Protein AF-T0I713-F1 (afdb_monomer_lite)

Structure (mmCIF, N/CA/C/O backbone):
data_AF-T0I713-F1
#
_entry.id   AF-T0I713-F1
#
loop_
_atom_site.group_PDB
_atom_site.id
_atom_site.type_symbol
_atom_site.label_atom_id
_atom_site.label_alt_id
_atom_site.label_comp_id
_atom_site.label_asym_id
_atom_site.label_entity_id
_atom_site.label_seq_id
_atom_site.pdbx_PDB_ins_code
_atom_site.Cartn_x
_atom_site.Cartn_y
_atom_site.Cartn_z
_atom_site.occupancy
_atom_site.B_iso_or_equiv
_atom_site.auth_seq_id
_atom_site.auth_comp_id
_atom_site.auth_asym_id
_atom_site.auth_atom_id
_atom_site.pdbx_PDB_model_num
ATOM 1 N N . MET A 1 1 ? -22.234 25.436 -1.506 1.00 47.62 1 MET A N 1
ATOM 2 C CA . MET A 1 1 ? -22.190 24.327 -0.526 1.00 47.62 1 MET A CA 1
ATOM 3 C C . MET A 1 1 ? -20.823 23.657 -0.621 1.00 47.62 1 MET A C 1
ATOM 5 O O . MET A 1 1 ? -20.662 22.657 -1.315 1.00 47.62 1 MET A O 1
ATOM 9 N N . GLU A 1 2 ? -19.813 24.271 -0.002 1.00 47.50 2 GLU A N 1
ATOM 10 C CA . GLU A 1 2 ? -18.468 23.698 0.074 1.00 47.50 2 GLU A CA 1
ATOM 11 C C . GLU A 1 2 ? -18.486 22.501 1.020 1.00 47.50 2 GLU A C 1
ATOM 13 O O . GLU A 1 2 ? -18.830 22.595 2.196 1.00 47.50 2 GLU A O 1
ATOM 18 N N . ARG A 1 3 ? -18.192 21.336 0.446 1.00 55.47 3 ARG A N 1
ATOM 19 C CA . ARG A 1 3 ? -18.217 20.041 1.113 1.00 55.47 3 ARG A CA 1
ATOM 20 C C . ARG A 1 3 ? -17.186 20.020 2.238 1.00 55.47 3 ARG A C 1
ATOM 22 O O . ARG A 1 3 ? -16.004 20.227 1.987 1.00 55.47 3 ARG A O 1
ATOM 29 N N . THR A 1 4 ? -17.660 19.687 3.433 1.00 52.69 4 THR A N 1
ATOM 30 C CA . THR A 1 4 ? -16.953 19.200 4.628 1.00 52.69 4 THR A CA 1
ATOM 31 C C . THR A 1 4 ? -15.741 18.319 4.307 1.00 52.69 4 THR A C 1
ATOM 33 O O . THR A 1 4 ? -15.793 17.091 4.377 1.00 52.69 4 THR A O 1
ATOM 36 N N . ARG A 1 5 ? -14.614 18.933 3.952 1.00 56.53 5 ARG A N 1
ATOM 37 C CA . ARG A 1 5 ? -13.354 18.231 3.727 1.00 56.53 5 ARG A CA 1
ATOM 38 C C . ARG A 1 5 ? -12.353 18.690 4.772 1.00 56.53 5 ARG A C 1
ATOM 40 O O . ARG A 1 5 ? -11.772 19.759 4.654 1.00 56.53 5 ARG A O 1
ATOM 47 N N . ASN A 1 6 ? -12.111 17.803 5.736 1.00 60.09 6 ASN A N 1
ATOM 48 C CA . ASN A 1 6 ? -10.974 17.832 6.652 1.00 60.09 6 ASN A CA 1
ATOM 49 C C . ASN A 1 6 ? -11.076 18.840 7.814 1.00 60.09 6 ASN A C 1
ATOM 51 O O . ASN A 1 6 ? -10.125 19.554 8.114 1.00 60.09 6 ASN A O 1
ATOM 55 N N . THR A 1 7 ? -12.215 18.876 8.513 1.00 74.31 7 THR A N 1
ATOM 56 C CA . THR A 1 7 ? -12.287 19.627 9.779 1.00 74.31 7 THR A CA 1
ATOM 57 C C . THR A 1 7 ? -11.342 19.013 10.820 1.00 74.31 7 THR A C 1
ATOM 59 O O . THR A 1 7 ? -11.074 17.808 10.799 1.00 74.31 7 THR A O 1
ATOM 62 N N . ALA A 1 8 ? -10.860 19.814 11.775 1.00 74.75 8 ALA A N 1
ATOM 63 C CA . ALA A 1 8 ? -9.992 19.329 12.856 1.00 74.75 8 ALA A CA 1
ATOM 64 C C . ALA A 1 8 ? -10.616 18.150 13.633 1.00 74.75 8 ALA A C 1
ATOM 66 O O . ALA A 1 8 ? -9.916 17.236 14.068 1.00 74.75 8 ALA A O 1
ATOM 67 N N . LEU A 1 9 ? -11.950 18.120 13.742 1.00 74.75 9 LEU A N 1
ATOM 68 C CA . LEU A 1 9 ? -12.695 17.003 14.321 1.00 74.75 9 LEU A CA 1
ATOM 69 C C . LEU A 1 9 ? -12.517 15.711 13.504 1.00 74.75 9 LEU A C 1
ATOM 71 O O . LEU A 1 9 ? -12.242 14.660 14.074 1.00 74.75 9 LEU A O 1
ATOM 75 N N . GLN A 1 10 ? -12.623 15.786 12.173 1.00 73.81 10 GLN A N 1
ATOM 76 C CA . GLN A 1 10 ? -12.413 14.635 11.288 1.00 73.81 10 GLN A CA 1
ATOM 77 C C . GLN A 1 10 ? -10.967 14.128 11.359 1.00 73.81 10 GLN A C 1
ATOM 79 O O . GLN A 1 10 ? -10.758 12.921 11.441 1.00 73.81 10 GLN A O 1
ATOM 84 N N . GLN A 1 11 ? -9.978 15.027 11.403 1.00 69.81 11 GLN A N 1
ATOM 85 C CA . GLN A 1 11 ? -8.566 14.662 11.581 1.00 69.81 11 GLN A CA 1
ATOM 86 C C . GLN A 1 11 ? -8.321 13.955 12.915 1.00 69.81 11 GLN A C 1
ATOM 88 O O . GLN A 1 11 ? -7.670 12.914 12.958 1.00 69.81 11 GLN A O 1
ATOM 93 N N . ARG A 1 12 ? -8.883 14.487 14.004 1.00 72.44 12 ARG A N 1
ATOM 94 C CA . ARG A 1 12 ? -8.760 13.909 15.345 1.00 72.44 12 ARG A CA 1
ATOM 95 C C . ARG A 1 12 ? -9.441 12.545 15.443 1.00 72.44 12 ARG A C 1
ATOM 97 O O . ARG A 1 12 ? -8.888 11.639 16.056 1.00 72.44 12 ARG A O 1
ATOM 104 N N . THR A 1 13 ? -10.601 12.370 14.815 1.00 71.25 13 THR A N 1
ATOM 105 C CA . THR A 1 13 ? -11.274 11.067 14.724 1.00 71.25 13 THR A CA 1
ATOM 106 C C . THR A 1 13 ? -10.455 10.078 13.901 1.00 71.25 13 THR A C 1
ATOM 108 O O . THR A 1 13 ? -10.255 8.949 14.336 1.00 71.25 13 THR A O 1
ATOM 111 N N . HIS A 1 14 ? -9.904 10.501 12.761 1.00 66.69 14 HIS A N 1
ATOM 112 C CA . HIS A 1 14 ? -9.029 9.663 11.936 1.00 66.69 14 HIS A CA 1
ATOM 113 C C . HIS A 1 14 ? -7.771 9.236 12.700 1.00 66.69 14 HIS A C 1
ATOM 115 O O . HIS A 1 14 ? -7.369 8.077 12.640 1.00 66.69 14 HIS A O 1
ATOM 121 N N . PHE A 1 15 ? -7.189 10.153 13.473 1.00 65.56 15 PHE A N 1
ATOM 122 C CA . PHE A 1 15 ? -6.048 9.880 14.340 1.00 65.56 15 PHE A CA 1
ATOM 123 C C . PHE A 1 15 ? -6.394 8.908 15.479 1.00 65.56 15 PHE A C 1
ATOM 125 O O . PHE A 1 15 ? -5.637 7.975 15.723 1.00 65.56 15 PHE A O 1
ATOM 132 N N . ARG A 1 16 ? -7.556 9.053 16.131 1.00 63.97 16 ARG A N 1
ATOM 133 C CA . ARG A 1 16 ? -8.027 8.098 17.154 1.00 63.97 16 ARG A CA 1
ATOM 134 C C . ARG A 1 16 ? -8.259 6.707 16.572 1.00 63.97 16 ARG A C 1
ATOM 136 O O . ARG A 1 16 ? -7.753 5.745 17.123 1.00 63.97 16 ARG A O 1
ATOM 143 N N . ILE A 1 17 ? -8.911 6.611 15.412 1.00 63.22 17 ILE A N 1
ATOM 144 C CA . ILE A 1 17 ? -9.097 5.337 14.696 1.00 63.22 17 ILE A CA 1
ATOM 145 C C . ILE A 1 17 ? -7.743 4.701 14.352 1.00 63.22 17 ILE A C 1
ATOM 147 O O . ILE A 1 17 ? -7.588 3.485 14.439 1.00 63.22 17 ILE A O 1
ATOM 151 N N . TRP A 1 18 ? -6.755 5.510 13.965 1.00 66.81 18 TRP A N 1
ATOM 152 C CA . TRP A 1 18 ? -5.401 5.034 13.697 1.00 66.81 18 TRP A CA 1
ATOM 153 C C . TRP A 1 18 ? -4.706 4.495 14.957 1.00 66.81 18 TRP A C 1
ATOM 155 O O . TRP A 1 18 ? -4.071 3.444 14.886 1.00 66.81 18 TRP A O 1
ATOM 165 N N . LEU A 1 19 ? -4.867 5.167 16.102 1.00 57.19 19 LEU A N 1
ATOM 166 C CA . LEU A 1 19 ? -4.368 4.688 17.394 1.00 57.19 19 LEU A CA 1
ATOM 167 C C . LEU A 1 19 ? -5.070 3.391 17.828 1.00 57.19 19 LEU A C 1
ATOM 169 O O . LEU A 1 19 ? -4.391 2.426 18.171 1.00 57.19 19 LEU A O 1
ATOM 173 N N . ASP A 1 20 ? -6.402 3.333 17.749 1.00 55.06 20 ASP A N 1
ATOM 174 C CA . ASP A 1 20 ? -7.219 2.202 18.218 1.00 55.06 20 ASP A CA 1
ATOM 175 C C . ASP A 1 20 ? -6.925 0.899 17.459 1.00 55.06 20 ASP A C 1
ATOM 177 O O . ASP A 1 20 ? -6.908 -0.181 18.052 1.00 55.06 20 ASP A O 1
ATOM 181 N N . ARG A 1 21 ? -6.594 0.984 16.161 1.00 56.75 21 ARG A N 1
ATOM 182 C CA . ARG A 1 21 ? -6.159 -0.171 15.347 1.00 56.75 21 ARG A CA 1
ATOM 183 C C . ARG A 1 21 ? -4.885 -0.846 15.865 1.00 56.75 21 ARG A C 1
ATOM 185 O O . ARG A 1 21 ? -4.544 -1.931 15.406 1.00 56.75 21 ARG A O 1
ATOM 192 N N . GLY A 1 22 ? -4.167 -0.220 16.798 1.00 51.28 22 GLY A N 1
ATOM 193 C CA . GLY A 1 22 ? -2.979 -0.788 17.410 1.00 51.28 22 GLY A CA 1
ATOM 194 C C . GLY A 1 22 ? -3.192 -1.546 18.724 1.00 51.28 22 GLY A C 1
ATOM 195 O O . GLY A 1 22 ? -2.257 -2.198 19.173 1.00 51.28 22 GLY A O 1
ATOM 196 N N . PHE A 1 23 ? -4.370 -1.475 19.348 1.00 47.94 23 PHE A N 1
ATOM 197 C CA . PHE A 1 23 ? -4.553 -1.942 20.732 1.00 47.94 23 PHE A CA 1
ATOM 198 C C . PHE A 1 23 ? -5.325 -3.262 20.884 1.00 47.94 23 PHE A C 1
ATOM 200 O O . PHE A 1 23 ? -5.486 -3.746 22.002 1.00 47.94 23 PHE A O 1
ATOM 207 N N . LEU A 1 24 ? -5.785 -3.881 19.794 1.00 50.59 24 LEU A N 1
ATOM 208 C CA . LEU A 1 24 ? -6.492 -5.165 19.859 1.00 50.59 24 LEU A CA 1
ATOM 209 C C . LEU A 1 24 ? -5.518 -6.347 19.989 1.00 50.59 24 LEU A C 1
ATOM 211 O O . LEU A 1 24 ? -4.515 -6.428 19.279 1.00 50.59 24 LEU A O 1
ATOM 215 N N . ALA A 1 25 ? -5.836 -7.299 20.871 1.00 43.16 25 ALA A N 1
ATOM 216 C CA . ALA A 1 25 ? -5.048 -8.516 21.059 1.00 43.16 25 ALA A CA 1
ATOM 217 C C . ALA A 1 25 ? -4.929 -9.305 19.741 1.00 43.16 25 ALA A C 1
ATOM 219 O O . ALA A 1 25 ? -5.922 -9.564 19.063 1.00 43.16 25 ALA A O 1
ATOM 220 N N . GLY A 1 26 ? -3.700 -9.655 19.354 1.00 52.81 26 GLY A N 1
ATOM 221 C CA . GLY A 1 26 ? -3.403 -10.309 18.073 1.00 52.81 26 GLY A CA 1
ATOM 222 C C . GLY A 1 26 ? -3.266 -9.356 16.876 1.00 52.81 26 GLY A C 1
ATOM 223 O O . GLY A 1 26 ? -2.800 -9.782 15.818 1.00 52.81 26 GLY A O 1
ATOM 224 N N . GLN A 1 27 ? -3.587 -8.066 17.028 1.00 47.34 27 GLN A N 1
ATOM 225 C CA . GLN A 1 27 ? -3.288 -7.047 16.024 1.00 47.34 27 GLN A CA 1
ATOM 226 C C . GLN A 1 27 ? -1.912 -6.432 16.285 1.00 47.34 27 GLN A C 1
ATOM 228 O O . GLN A 1 27 ? -1.473 -6.239 17.416 1.00 47.34 27 GLN A O 1
ATOM 233 N N . THR A 1 28 ? -1.176 -6.158 15.210 1.00 48.12 28 THR A N 1
ATOM 234 C CA . THR A 1 28 ? 0.119 -5.490 15.332 1.00 48.12 28 THR A CA 1
ATOM 235 C C . THR A 1 28 ? -0.141 -4.007 15.552 1.00 48.12 28 THR A C 1
ATOM 237 O O . THR A 1 28 ? -0.599 -3.354 14.613 1.00 48.12 28 THR A O 1
ATOM 240 N N . VAL A 1 29 ? 0.179 -3.501 16.758 1.00 46.50 29 VAL A N 1
ATOM 241 C CA . VAL A 1 29 ? 0.260 -2.063 17.099 1.00 46.50 29 VAL A CA 1
ATOM 242 C C . VAL A 1 29 ? 0.709 -1.299 15.873 1.00 46.50 29 VAL A C 1
ATOM 244 O O . VAL A 1 29 ? 1.708 -1.733 15.299 1.00 46.50 29 VAL A O 1
ATOM 247 N N . GLY A 1 30 ? -0.008 -0.235 15.474 1.00 52.44 30 GLY A N 1
ATOM 248 C CA . GLY A 1 30 ? 0.317 0.642 14.344 1.00 52.44 30 GLY A CA 1
ATOM 249 C C . GLY A 1 30 ? 1.811 0.931 14.311 1.00 52.44 30 GLY A C 1
ATOM 250 O O . GLY A 1 30 ? 2.307 1.854 14.950 1.00 52.44 30 GLY A O 1
ATOM 251 N N . ALA A 1 31 ? 2.554 0.050 13.649 1.00 49.91 31 ALA A N 1
ATOM 252 C CA . ALA A 1 31 ? 3.974 -0.048 13.896 1.00 49.91 31 ALA A CA 1
ATOM 253 C C . ALA A 1 31 ? 4.555 1.079 13.079 1.00 49.91 31 ALA A C 1
ATOM 255 O O . ALA A 1 31 ? 4.681 0.924 11.877 1.00 49.91 31 ALA A O 1
ATOM 256 N N . GLY A 1 32 ? 4.889 2.218 13.686 1.00 57.72 32 GLY A N 1
ATOM 257 C CA . GLY A 1 32 ? 5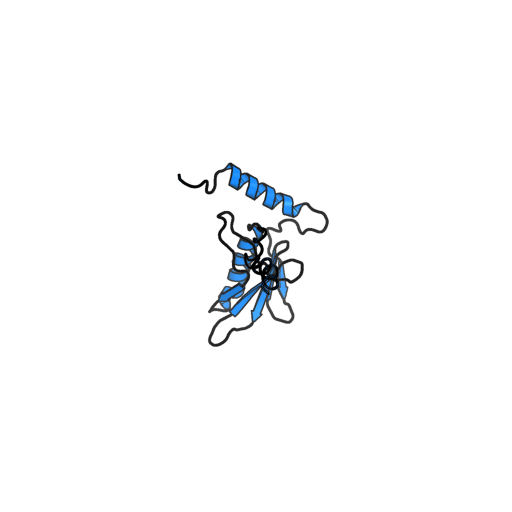.515 3.333 12.963 1.00 57.72 32 GLY A CA 1
ATOM 258 C C . GLY A 1 32 ? 6.786 2.918 12.199 1.00 57.72 32 GLY A C 1
ATOM 259 O O . GLY A 1 32 ? 7.243 3.628 11.303 1.00 57.72 32 GLY A O 1
ATOM 260 N N . HIS A 1 33 ? 7.332 1.738 12.512 1.00 75.69 33 HIS A N 1
ATOM 261 C CA . HIS A 1 33 ? 8.465 1.115 11.855 1.00 75.69 33 HIS A CA 1
ATOM 262 C C . HIS A 1 33 ? 8.060 0.035 10.830 1.00 75.69 33 HIS A C 1
ATOM 264 O O . HIS A 1 33 ? 7.389 -0.949 11.152 1.00 75.69 33 HIS A O 1
ATOM 270 N N . ILE A 1 34 ? 8.572 0.173 9.602 1.00 81.25 34 ILE A N 1
ATOM 271 C CA . ILE A 1 34 ? 8.444 -0.839 8.544 1.00 81.25 34 ILE A CA 1
ATOM 272 C C . ILE A 1 34 ? 9.461 -1.954 8.784 1.00 81.25 34 ILE A C 1
ATOM 274 O O . ILE A 1 34 ? 10.669 -1.726 8.713 1.00 81.25 34 ILE A O 1
ATOM 278 N N . ARG A 1 35 ? 8.981 -3.182 8.986 1.00 88.44 35 ARG A N 1
ATOM 279 C CA . ARG A 1 35 ? 9.840 -4.370 9.084 1.00 88.44 35 ARG A CA 1
ATOM 280 C C . ARG A 1 35 ? 10.148 -4.884 7.688 1.00 88.44 35 ARG A C 1
ATOM 282 O O . ARG A 1 35 ? 9.231 -5.151 6.916 1.00 88.44 35 ARG A O 1
ATOM 289 N N . TRP A 1 36 ? 11.424 -5.022 7.361 1.00 88.19 36 TRP A N 1
ATOM 290 C CA . TRP A 1 36 ? 11.856 -5.498 6.050 1.00 88.19 36 TRP A CA 1
ATOM 291 C C . TRP A 1 36 ? 12.231 -6.968 6.105 1.00 88.19 36 TRP A C 1
ATOM 293 O O . TRP A 1 36 ? 12.826 -7.422 7.077 1.00 88.19 36 TRP A O 1
ATOM 303 N N . GLY A 1 37 ? 11.911 -7.686 5.037 1.00 88.12 37 GLY A N 1
ATOM 304 C CA . GLY A 1 37 ? 12.256 -9.086 4.872 1.00 88.12 37 GLY A CA 1
ATOM 305 C C . GLY A 1 37 ? 12.591 -9.411 3.423 1.00 88.12 37 GLY A C 1
ATOM 306 O O . GLY A 1 37 ? 12.439 -8.595 2.507 1.00 88.12 37 GLY A O 1
ATOM 307 N N . LYS A 1 38 ? 13.064 -10.635 3.223 1.00 83.56 38 LYS A N 1
ATOM 308 C CA . LYS A 1 38 ? 13.298 -11.221 1.909 1.00 83.56 38 LYS A CA 1
ATOM 309 C C . LYS A 1 38 ? 12.417 -12.461 1.811 1.00 83.56 38 LYS A C 1
ATOM 311 O O . LYS A 1 38 ? 12.539 -13.360 2.632 1.00 83.56 38 LYS A O 1
ATOM 316 N N . ALA A 1 39 ? 11.508 -12.478 0.846 1.00 71.81 39 ALA A N 1
ATOM 317 C CA . ALA A 1 39 ? 10.703 -13.645 0.512 1.00 71.81 39 ALA A CA 1
ATOM 318 C C . ALA A 1 39 ? 11.285 -14.348 -0.719 1.00 71.81 39 ALA A C 1
ATOM 320 O O . ALA A 1 39 ? 12.104 -13.773 -1.441 1.00 71.81 39 ALA A O 1
ATOM 321 N N . VAL A 1 40 ? 10.803 -15.565 -0.991 1.00 63.28 40 VAL A N 1
ATOM 322 C CA . VAL A 1 40 ? 11.185 -16.382 -2.161 1.00 63.28 40 VAL A CA 1
ATOM 323 C C . VAL A 1 40 ? 11.116 -15.571 -3.466 1.00 63.28 40 VAL A C 1
ATOM 325 O O . VAL A 1 40 ? 12.010 -15.657 -4.300 1.00 63.28 40 VAL A O 1
ATOM 328 N N . ASN A 1 41 ? 10.122 -14.683 -3.587 1.00 66.50 41 ASN A N 1
ATOM 329 C CA . ASN A 1 41 ? 9.879 -13.863 -4.781 1.00 66.50 41 ASN A CA 1
ATOM 330 C C . ASN A 1 41 ? 10.458 -12.431 -4.712 1.00 66.50 41 ASN A C 1
ATOM 332 O O . ASN A 1 41 ? 10.172 -11.604 -5.579 1.00 66.50 41 ASN A O 1
ATOM 336 N N . GLY A 1 42 ? 11.272 -12.107 -3.699 1.00 81.94 42 GLY A N 1
ATOM 337 C CA . GLY A 1 42 ? 11.988 -10.831 -3.604 1.00 81.94 42 GLY A CA 1
ATOM 338 C C . GLY A 1 42 ? 11.736 -10.035 -2.321 1.00 81.94 42 GLY A C 1
ATOM 339 O O . GLY A 1 42 ? 11.440 -10.586 -1.265 1.00 81.94 42 GLY A O 1
ATOM 340 N N . LEU A 1 43 ? 11.930 -8.715 -2.401 1.00 88.69 43 LEU A N 1
ATOM 341 C CA . LEU A 1 43 ? 11.838 -7.809 -1.253 1.00 88.69 43 LEU A CA 1
ATOM 342 C C . LEU A 1 43 ? 10.401 -7.739 -0.718 1.00 88.69 43 LEU A C 1
ATOM 344 O O . LEU A 1 43 ? 9.458 -7.559 -1.495 1.00 88.69 43 LEU A O 1
ATOM 348 N N . THR A 1 44 ? 10.261 -7.805 0.606 1.00 93.00 44 THR A N 1
ATOM 349 C CA . THR A 1 44 ? 9.002 -7.566 1.317 1.00 93.00 44 THR A CA 1
ATOM 350 C C . THR A 1 44 ? 9.184 -6.525 2.418 1.00 93.00 44 THR A C 1
ATOM 352 O O . THR A 1 44 ? 10.259 -6.384 3.005 1.00 93.00 44 THR A O 1
ATOM 355 N N . GLY A 1 45 ? 8.132 -5.757 2.686 1.00 91.56 45 GLY A N 1
ATOM 356 C CA . GLY A 1 45 ? 8.078 -4.809 3.796 1.00 91.56 45 GLY A CA 1
ATOM 357 C C . GLY A 1 45 ? 6.721 -4.888 4.477 1.00 91.56 45 GLY A C 1
ATOM 358 O O . GLY A 1 45 ? 5.710 -4.949 3.787 1.00 91.56 45 GLY A O 1
ATOM 359 N N . ARG A 1 46 ? 6.679 -4.886 5.808 1.00 91.12 46 ARG A N 1
ATOM 360 C CA . ARG A 1 46 ? 5.443 -4.997 6.590 1.00 91.12 46 ARG A CA 1
ATOM 361 C C . ARG A 1 46 ? 5.253 -3.789 7.500 1.00 91.12 46 ARG A C 1
ATOM 363 O O . ARG A 1 46 ? 6.195 -3.377 8.178 1.00 91.12 46 ARG A O 1
ATOM 370 N N . LEU A 1 47 ? 4.038 -3.248 7.519 1.00 86.62 47 LEU A N 1
ATOM 371 C CA . LEU A 1 47 ? 3.598 -2.146 8.374 1.00 86.62 47 LEU A CA 1
ATOM 372 C C . LEU A 1 47 ? 2.203 -2.477 8.921 1.00 86.62 47 LEU A C 1
ATOM 374 O O . LEU A 1 47 ? 1.225 -2.431 8.177 1.00 86.62 47 LEU A O 1
ATOM 378 N N . GLY A 1 48 ? 2.113 -2.824 10.207 1.00 83.50 48 GLY A N 1
ATOM 379 C CA . GLY A 1 48 ? 0.858 -3.288 10.808 1.00 83.50 48 GLY A CA 1
ATOM 380 C C . GLY A 1 48 ? 0.291 -4.513 10.077 1.00 83.50 48 GLY A C 1
ATOM 381 O O . GLY A 1 48 ? 0.974 -5.533 9.926 1.00 83.50 48 GLY A O 1
ATOM 382 N N . GLU A 1 49 ? -0.948 -4.391 9.602 1.00 84.31 49 GLU A N 1
ATOM 383 C CA . GLU A 1 49 ? -1.648 -5.410 8.808 1.00 84.31 49 GLU A CA 1
ATOM 384 C C . GLU A 1 49 ? -1.213 -5.465 7.334 1.00 84.31 49 GLU A C 1
ATOM 386 O O . GLU A 1 49 ? -1.512 -6.441 6.649 1.00 84.31 49 GLU A O 1
ATOM 391 N N . PHE A 1 50 ? -0.497 -4.452 6.837 1.00 91.00 50 PHE A N 1
ATOM 392 C CA . PHE A 1 50 ? -0.140 -4.365 5.425 1.00 91.00 50 PHE A CA 1
ATOM 393 C C . PHE A 1 50 ? 1.225 -4.959 5.134 1.00 91.00 50 PHE A C 1
ATOM 395 O O . PHE A 1 50 ? 2.213 -4.683 5.820 1.00 91.00 50 PHE A O 1
ATOM 402 N N . THR A 1 51 ? 1.293 -5.694 4.031 1.00 93.94 51 THR A N 1
ATOM 403 C CA . THR A 1 51 ? 2.535 -6.211 3.470 1.00 93.94 51 THR A CA 1
ATOM 404 C C . THR A 1 51 ? 2.707 -5.680 2.055 1.00 93.94 51 THR A C 1
ATOM 406 O O . THR A 1 51 ? 1.874 -5.900 1.187 1.00 93.94 51 THR A O 1
ATOM 409 N N . ALA A 1 52 ? 3.804 -4.975 1.805 1.00 94.88 52 ALA A N 1
ATOM 410 C CA . ALA A 1 52 ? 4.257 -4.653 0.468 1.00 94.88 52 ALA A CA 1
ATOM 411 C C . ALA A 1 52 ? 5.133 -5.793 -0.039 1.00 94.88 52 ALA A C 1
ATOM 413 O O . ALA A 1 52 ? 6.113 -6.171 0.610 1.00 94.88 52 ALA A O 1
ATOM 414 N N . ARG A 1 53 ? 4.822 -6.288 -1.232 1.00 94.56 53 ARG A N 1
ATOM 415 C CA . ARG A 1 53 ? 5.549 -7.362 -1.898 1.00 94.56 53 ARG A CA 1
ATOM 416 C C . ARG A 1 53 ? 5.979 -6.928 -3.290 1.00 94.56 53 ARG A C 1
ATOM 418 O O . ARG A 1 53 ? 5.186 -6.386 -4.061 1.00 94.56 53 ARG A O 1
ATOM 425 N N . TYR A 1 54 ? 7.239 -7.185 -3.627 1.00 93.81 54 TYR A N 1
ATOM 426 C CA . TYR A 1 54 ? 7.684 -7.119 -5.012 1.00 93.81 54 TYR A CA 1
ATOM 427 C C . TYR A 1 54 ? 7.106 -8.308 -5.791 1.00 93.81 54 TYR A C 1
ATOM 429 O O . TYR A 1 54 ? 7.329 -9.461 -5.431 1.00 93.81 54 TYR A O 1
ATOM 437 N N . ALA A 1 55 ? 6.345 -8.026 -6.846 1.00 90.75 55 ALA A N 1
ATOM 438 C CA . ALA A 1 55 ? 5.641 -9.027 -7.647 1.00 90.75 55 ALA A CA 1
ATOM 439 C C . ALA A 1 55 ? 6.308 -9.284 -9.009 1.00 90.75 55 ALA A C 1
ATOM 441 O O . ALA A 1 55 ? 5.695 -9.870 -9.895 1.00 90.75 55 ALA A O 1
ATOM 442 N N . GLY A 1 56 ? 7.564 -8.861 -9.173 1.00 89.50 56 GLY A N 1
ATOM 443 C CA . GLY A 1 56 ? 8.349 -9.130 -10.374 1.00 89.50 56 GLY A CA 1
ATOM 444 C C . GLY A 1 56 ? 8.333 -8.000 -11.403 1.00 89.50 56 GLY A C 1
ATOM 445 O O . GLY A 1 56 ? 7.866 -6.886 -11.152 1.00 89.50 56 GLY A O 1
ATOM 446 N N . LYS A 1 57 ? 8.927 -8.286 -12.563 1.00 90.31 57 LYS A N 1
ATOM 447 C CA . LYS A 1 57 ? 9.052 -7.351 -13.686 1.00 90.31 57 LYS A CA 1
ATOM 448 C C . LYS A 1 57 ? 7.835 -7.482 -14.608 1.00 90.31 57 LYS A C 1
ATOM 450 O O . LYS A 1 57 ? 7.410 -8.596 -14.889 1.00 90.31 57 LYS A O 1
ATOM 455 N N . LEU A 1 58 ? 7.318 -6.358 -15.099 1.00 86.94 58 LEU A N 1
ATOM 456 C CA . LEU A 1 58 ? 6.280 -6.301 -16.134 1.00 86.94 58 LEU A CA 1
ATOM 457 C C . LEU A 1 58 ? 6.923 -5.976 -17.499 1.00 86.94 58 LEU A C 1
ATOM 459 O O . LEU A 1 58 ? 7.701 -5.018 -17.577 1.00 86.94 58 LEU A O 1
ATOM 463 N N . PRO A 1 59 ? 6.648 -6.749 -18.567 1.00 75.56 59 PRO A N 1
ATOM 464 C CA . PRO A 1 59 ? 7.039 -6.396 -19.937 1.00 75.56 59 PRO A CA 1
ATOM 465 C C . PRO A 1 59 ? 6.196 -5.219 -20.475 1.00 75.56 59 PRO A C 1
ATOM 467 O O . PRO A 1 59 ? 5.011 -5.162 -20.153 1.00 75.56 59 PRO A O 1
ATOM 470 N N . PRO A 1 60 ? 6.739 -4.291 -21.296 1.00 71.50 60 PRO A N 1
ATOM 471 C CA . PRO A 1 60 ? 8.124 -4.192 -21.781 1.00 71.50 60 PRO A CA 1
ATOM 472 C C . PRO A 1 60 ? 9.094 -3.535 -20.775 1.00 71.50 60 PRO A C 1
ATOM 474 O O . PRO A 1 60 ? 10.300 -3.783 -20.818 1.00 71.50 60 PRO A O 1
ATOM 477 N N . ARG A 1 61 ? 8.588 -2.735 -19.828 1.00 76.56 61 ARG A N 1
ATOM 478 C CA . ARG A 1 61 ? 9.343 -2.128 -18.718 1.00 76.56 61 ARG A CA 1
ATOM 479 C C . ARG A 1 61 ? 8.436 -1.985 -17.496 1.00 76.56 61 ARG A C 1
ATOM 481 O O . ARG A 1 61 ? 7.289 -1.577 -17.627 1.00 76.56 61 ARG A O 1
ATOM 488 N N . GLY A 1 62 ? 8.980 -2.232 -16.306 1.00 88.19 62 GLY A N 1
ATOM 489 C CA . GLY A 1 62 ? 8.282 -1.968 -15.050 1.00 88.19 62 GLY A CA 1
ATOM 490 C C . GLY A 1 62 ? 8.571 -2.992 -13.960 1.00 88.19 62 GLY A C 1
ATOM 491 O O . GLY A 1 62 ? 8.922 -4.137 -14.227 1.00 88.19 62 GLY A O 1
ATOM 492 N N . HIS A 1 63 ? 8.406 -2.570 -12.715 1.00 92.00 63 HIS A N 1
ATOM 493 C CA . HIS A 1 63 ? 8.559 -3.363 -11.504 1.00 92.00 63 HIS A CA 1
ATOM 494 C C . HIS A 1 63 ? 7.258 -3.278 -10.717 1.00 92.00 63 HIS A C 1
ATOM 496 O O . HIS A 1 63 ? 6.875 -2.197 -10.266 1.00 92.00 63 HIS A O 1
ATOM 502 N N . ARG A 1 64 ? 6.582 -4.416 -10.577 1.00 94.25 64 ARG A N 1
ATOM 503 C CA . ARG A 1 64 ? 5.278 -4.523 -9.933 1.00 94.25 64 ARG A CA 1
ATOM 504 C C . ARG A 1 64 ? 5.434 -4.584 -8.419 1.00 94.25 64 ARG A C 1
ATOM 506 O O . ARG A 1 64 ? 6.214 -5.381 -7.896 1.00 94.25 64 ARG A O 1
ATOM 513 N N . ILE A 1 65 ? 4.663 -3.769 -7.714 1.00 94.88 65 ILE A N 1
ATOM 514 C CA . ILE A 1 65 ? 4.550 -3.757 -6.256 1.00 94.88 65 ILE A CA 1
ATOM 515 C C . ILE A 1 65 ? 3.084 -3.978 -5.908 1.00 94.88 65 ILE A C 1
ATOM 517 O O . ILE A 1 65 ? 2.212 -3.270 -6.411 1.00 94.88 65 ILE A O 1
ATOM 521 N N . VAL A 1 66 ? 2.827 -4.925 -5.014 1.00 95.62 66 VAL A N 1
ATOM 522 C CA . VAL A 1 66 ? 1.488 -5.264 -4.526 1.00 95.62 66 VAL A CA 1
ATOM 523 C C . VAL A 1 66 ? 1.436 -4.993 -3.027 1.00 95.62 66 VAL A C 1
ATOM 525 O O . VAL A 1 66 ? 2.395 -5.291 -2.316 1.00 95.62 66 VAL A O 1
ATOM 528 N N . ILE A 1 67 ? 0.343 -4.391 -2.560 1.00 95.62 67 ILE A N 1
ATOM 529 C CA . ILE A 1 67 ? 0.024 -4.249 -1.139 1.00 95.62 67 ILE A CA 1
ATOM 530 C C . ILE A 1 67 ? -1.055 -5.268 -0.785 1.00 95.62 67 ILE A C 1
ATOM 532 O O . ILE A 1 67 ? -2.117 -5.303 -1.409 1.00 95.62 67 ILE A O 1
ATOM 536 N N . GLU A 1 68 ? -0.764 -6.082 0.216 1.00 95.00 68 GLU A N 1
ATOM 537 C CA . GLU A 1 68 ? -1.604 -7.169 0.705 1.00 95.00 68 GLU A CA 1
ATOM 538 C C . GLU A 1 68 ? -2.032 -6.890 2.150 1.00 95.00 68 GLU A C 1
ATOM 540 O O . GLU A 1 68 ? -1.307 -6.228 2.899 1.00 95.00 68 GLU A O 1
ATOM 545 N N . THR A 1 69 ? -3.210 -7.380 2.535 1.00 90.44 69 THR A N 1
ATOM 546 C CA . THR A 1 69 ? -3.664 -7.424 3.933 1.00 90.44 69 THR A CA 1
ATOM 547 C C . THR A 1 69 ? -3.019 -8.598 4.674 1.00 90.44 69 THR A C 1
ATOM 549 O O . THR A 1 69 ? -2.312 -9.414 4.077 1.00 90.44 69 THR A O 1
ATOM 552 N N . ALA A 1 70 ? -3.283 -8.718 5.978 1.00 84.06 70 ALA A N 1
ATOM 553 C CA . ALA A 1 70 ? -2.762 -9.807 6.803 1.00 84.06 70 ALA A CA 1
ATOM 554 C C . ALA A 1 70 ? -3.139 -11.207 6.273 1.00 84.06 70 ALA A C 1
ATOM 556 O O . ALA A 1 70 ? -2.365 -12.144 6.453 1.00 84.06 70 ALA A O 1
ATOM 557 N N . ASP A 1 71 ? -4.259 -11.318 5.549 1.00 84.25 71 ASP A N 1
ATOM 558 C CA . ASP A 1 71 ? -4.746 -12.555 4.918 1.00 84.25 71 ASP A CA 1
ATOM 559 C C . ASP A 1 71 ? -4.031 -12.898 3.595 1.00 84.25 71 ASP A C 1
ATOM 561 O O . ASP A 1 71 ? -4.437 -13.820 2.888 1.00 84.25 71 ASP A O 1
ATOM 565 N N . GLY A 1 72 ? -3.034 -12.107 3.183 1.00 86.50 72 GLY A N 1
ATOM 566 C CA . GLY A 1 72 ? -2.333 -12.264 1.902 1.00 86.50 72 GLY A CA 1
ATOM 567 C C . GLY A 1 72 ? -3.149 -11.835 0.676 1.00 86.50 72 GLY A C 1
ATOM 568 O O . GLY A 1 72 ? -2.710 -12.019 -0.458 1.00 86.50 72 GLY A O 1
ATOM 569 N N . LYS A 1 73 ? -4.337 -11.252 0.872 1.00 90.19 73 LYS A N 1
ATOM 570 C CA . LYS A 1 73 ? -5.202 -10.764 -0.212 1.00 90.19 73 LYS A CA 1
ATOM 571 C C . LYS A 1 73 ? -4.816 -9.341 -0.620 1.00 90.19 73 LYS A C 1
ATOM 573 O O . LYS A 1 73 ? -4.379 -8.575 0.237 1.00 90.19 73 LYS A O 1
ATOM 578 N N . PRO A 1 74 ? -5.035 -8.933 -1.885 1.00 92.75 74 PRO A N 1
ATOM 579 C CA . PRO A 1 74 ? -4.861 -7.543 -2.291 1.00 92.75 74 PRO A CA 1
ATOM 580 C C . PRO A 1 74 ? -5.640 -6.578 -1.390 1.00 92.75 74 PRO A C 1
ATOM 582 O O . PRO A 1 74 ? -6.819 -6.802 -1.107 1.00 92.75 74 PRO A O 1
ATOM 585 N N . ALA A 1 75 ? -4.999 -5.487 -0.968 1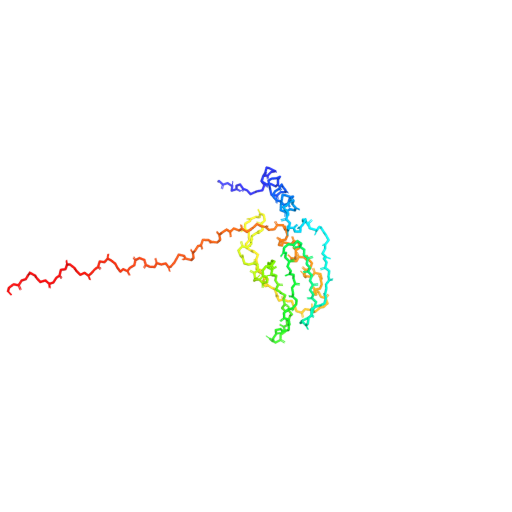.00 91.56 75 ALA A N 1
ATOM 586 C CA . ALA A 1 75 ? -5.596 -4.464 -0.108 1.00 91.56 75 ALA A CA 1
ATOM 587 C C . ALA A 1 75 ? -6.592 -3.566 -0.874 1.00 91.56 75 ALA A C 1
ATOM 589 O O . ALA A 1 75 ? -6.408 -2.359 -1.006 1.00 91.56 75 ALA A O 1
ATOM 590 N N . ALA A 1 76 ? -7.650 -4.155 -1.427 1.00 90.69 76 ALA A N 1
ATOM 591 C CA . ALA A 1 76 ? -8.697 -3.442 -2.151 1.00 90.69 76 ALA A CA 1
ATOM 592 C C . ALA A 1 76 ? -9.689 -2.733 -1.206 1.00 90.69 76 ALA A C 1
ATOM 594 O O . ALA A 1 76 ? -9.922 -3.174 -0.079 1.00 90.69 76 ALA A O 1
ATO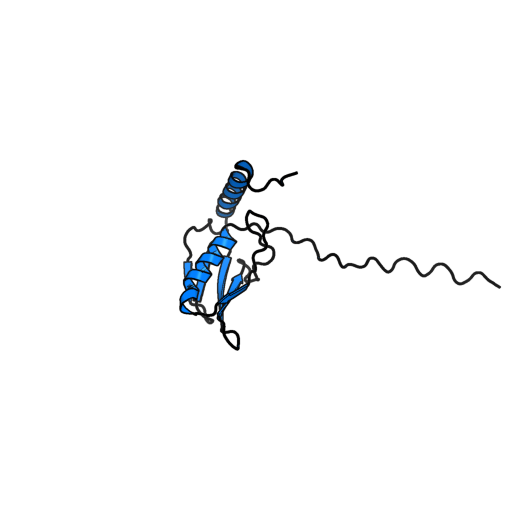M 595 N N . GLY A 1 77 ? -10.303 -1.644 -1.685 1.00 85.44 77 GLY A N 1
ATOM 596 C CA . GLY A 1 77 ? -11.338 -0.899 -0.949 1.00 85.44 77 GLY A CA 1
ATOM 597 C C . GLY A 1 77 ? -10.813 0.072 0.116 1.00 85.44 77 GLY A C 1
ATOM 598 O O . GLY A 1 77 ? -11.591 0.594 0.913 1.00 85.44 77 GLY A O 1
ATOM 599 N N . PHE A 1 78 ? -9.503 0.322 0.148 1.00 85.81 78 PHE A N 1
ATOM 600 C CA . PHE A 1 78 ? -8.911 1.341 1.010 1.00 85.81 78 PHE A CA 1
ATOM 601 C C . PHE A 1 78 ? -8.945 2.708 0.335 1.00 85.81 78 PHE A C 1
ATOM 603 O O . PHE A 1 78 ? -8.658 2.836 -0.857 1.00 85.81 78 PHE A O 1
ATOM 610 N N . VAL A 1 79 ? -9.266 3.733 1.116 1.00 82.06 79 VAL A N 1
ATOM 611 C CA . VAL A 1 79 ? -9.282 5.127 0.674 1.00 82.06 79 VAL A CA 1
ATOM 612 C C . VAL A 1 79 ? -8.425 5.997 1.586 1.00 82.06 79 VAL A C 1
ATOM 614 O O . VAL A 1 79 ? -8.260 5.708 2.774 1.00 82.06 79 VAL A O 1
ATOM 617 N N . THR A 1 80 ? -7.891 7.087 1.043 1.00 80.56 80 THR A N 1
ATOM 618 C CA . THR A 1 80 ? -7.201 8.117 1.827 1.00 80.56 80 THR A CA 1
ATOM 619 C C . THR A 1 80 ? -8.169 8.833 2.775 1.00 80.56 80 THR A C 1
ATOM 621 O O . THR A 1 80 ? -9.388 8.738 2.638 1.00 80.56 80 THR A O 1
ATOM 624 N N . ALA A 1 81 ? -7.643 9.646 3.697 1.00 74.19 81 ALA A N 1
ATOM 625 C CA . ALA A 1 81 ? -8.456 10.517 4.556 1.00 74.19 81 ALA A CA 1
ATOM 626 C C . ALA A 1 81 ? -9.335 11.524 3.776 1.00 74.19 81 ALA A C 1
ATOM 628 O O . ALA A 1 81 ? -10.256 12.109 4.340 1.00 74.19 81 ALA A O 1
ATOM 629 N N . ARG A 1 82 ? -9.062 11.744 2.480 1.00 75.94 82 ARG A N 1
ATOM 630 C CA . ARG A 1 82 ? -9.883 12.577 1.584 1.00 75.94 82 ARG A CA 1
ATOM 631 C C . ARG A 1 82 ? -10.958 11.781 0.833 1.00 75.94 82 ARG A C 1
ATOM 633 O O . ARG A 1 82 ? -11.724 12.373 0.078 1.00 75.94 82 ARG A O 1
ATOM 640 N N . GLY A 1 83 ? -11.022 10.465 1.041 1.00 76.00 83 GLY A N 1
ATOM 641 C CA . GLY A 1 83 ? -11.925 9.557 0.335 1.00 76.00 83 GLY A CA 1
ATOM 642 C C . GLY A 1 83 ? -11.422 9.126 -1.045 1.00 76.00 83 GLY A C 1
ATOM 643 O O . GLY A 1 83 ? -12.186 8.548 -1.810 1.00 76.00 83 GLY A O 1
ATOM 644 N N . GLU A 1 84 ? -10.159 9.394 -1.384 1.00 84.06 84 GLU A N 1
ATOM 645 C CA . GLU A 1 84 ? -9.591 8.994 -2.676 1.00 84.06 84 GLU A CA 1
ATOM 646 C C . GLU A 1 84 ? -9.204 7.507 -2.646 1.00 84.06 84 GLU A C 1
ATOM 648 O O . GLU A 1 84 ? -8.505 7.092 -1.715 1.00 84.06 84 GLU A O 1
ATOM 653 N N . PRO A 1 85 ? -9.614 6.691 -3.632 1.00 88.56 85 PRO A N 1
ATOM 654 C CA . PRO A 1 85 ? -9.243 5.281 -3.684 1.00 88.56 85 PRO A CA 1
ATOM 655 C C . PRO A 1 85 ? -7.730 5.072 -3.773 1.00 88.56 85 PRO A C 1
ATOM 657 O O . PRO A 1 85 ? -7.052 5.678 -4.602 1.00 88.56 85 PRO A O 1
ATOM 660 N N . LEU A 1 86 ? -7.203 4.157 -2.960 1.00 89.88 86 LEU A N 1
ATOM 661 C CA . LEU A 1 86 ? -5.828 3.688 -3.080 1.00 89.88 86 LEU A CA 1
ATOM 662 C C . LEU A 1 86 ? -5.781 2.426 -3.938 1.00 89.88 86 LEU A C 1
ATOM 664 O O . LEU A 1 86 ? -6.316 1.378 -3.577 1.00 89.88 86 LEU A O 1
ATOM 668 N N . ALA A 1 87 ? -5.073 2.505 -5.063 1.00 94.25 87 ALA A N 1
ATOM 669 C CA . ALA A 1 87 ? -4.732 1.319 -5.834 1.00 94.25 87 ALA A CA 1
ATOM 670 C C . ALA A 1 87 ? -3.794 0.435 -5.005 1.00 94.25 87 ALA A C 1
ATOM 672 O O . ALA A 1 87 ? -2.740 0.898 -4.571 1.00 94.25 87 ALA A O 1
ATOM 673 N N . TRP A 1 88 ? -4.140 -0.838 -4.805 1.00 94.31 88 TRP A N 1
ATOM 674 C CA . TRP A 1 88 ? -3.309 -1.826 -4.096 1.00 94.31 88 TRP A CA 1
ATOM 675 C C . TRP A 1 88 ? -2.101 -2.291 -4.916 1.00 94.31 88 TRP A C 1
ATOM 677 O O . TRP A 1 88 ? -1.117 -2.772 -4.354 1.00 94.31 88 TRP A O 1
ATOM 687 N N . GLU A 1 89 ? -2.108 -2.028 -6.218 1.00 95.81 89 GLU A N 1
ATOM 688 C CA . GLU A 1 89 ? -1.005 -2.273 -7.139 1.00 95.81 89 GLU A CA 1
ATOM 689 C C . GLU A 1 89 ? -0.321 -0.968 -7.576 1.00 95.81 89 GLU A C 1
ATOM 691 O O . GLU A 1 89 ? -0.953 0.079 -7.707 1.00 95.81 89 GLU A O 1
ATOM 696 N N . THR A 1 90 ? 0.990 -1.029 -7.812 1.00 94.50 90 THR A N 1
ATOM 697 C CA . THR A 1 90 ? 1.755 0.015 -8.506 1.00 94.50 90 THR A CA 1
ATOM 698 C C . THR A 1 90 ? 2.819 -0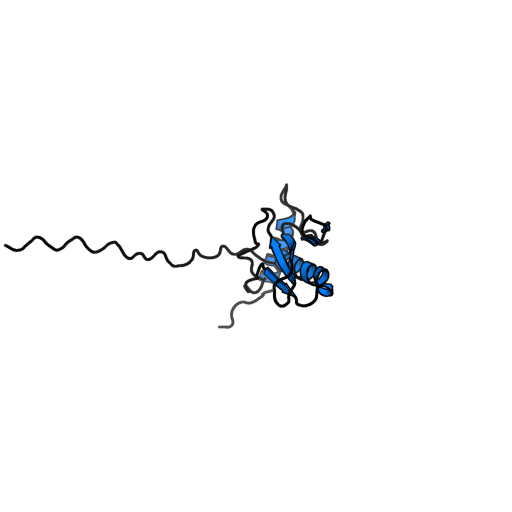.620 -9.385 1.00 94.50 90 THR A C 1
ATOM 700 O O . THR A 1 90 ? 3.408 -1.638 -9.025 1.00 94.50 90 THR A O 1
ATOM 703 N N . VAL A 1 91 ? 3.140 0.053 -10.486 1.00 95.12 91 VAL A N 1
ATOM 704 C CA . VAL A 1 91 ? 4.286 -0.271 -11.333 1.00 95.12 91 VAL A CA 1
ATOM 705 C C . VAL A 1 91 ? 5.264 0.897 -11.300 1.00 95.12 91 VAL A C 1
ATOM 707 O O . VAL A 1 91 ? 4.864 2.047 -11.454 1.00 95.12 91 VAL A O 1
ATOM 710 N N . ILE A 1 92 ? 6.550 0.614 -11.093 1.00 93.06 92 ILE A N 1
ATOM 711 C CA . ILE A 1 92 ? 7.616 1.621 -11.188 1.00 93.06 92 ILE A CA 1
ATOM 712 C C . ILE A 1 92 ? 8.591 1.273 -12.306 1.00 93.06 92 ILE A C 1
ATOM 714 O O . ILE A 1 92 ? 8.921 0.110 -12.505 1.00 93.06 92 ILE A O 1
ATOM 718 N N . ALA A 1 93 ? 9.111 2.275 -13.011 1.00 91.00 93 ALA A N 1
ATOM 719 C CA . ALA A 1 93 ? 10.075 2.047 -14.089 1.00 91.00 93 ALA A CA 1
ATOM 720 C C . ALA A 1 93 ? 11.481 1.672 -13.580 1.00 91.00 93 ALA A C 1
ATOM 722 O O . ALA A 1 93 ? 12.189 0.912 -14.234 1.00 91.00 93 ALA A O 1
ATOM 723 N N . ASN A 1 94 ? 11.888 2.189 -12.412 1.00 89.38 94 ASN A N 1
ATOM 724 C CA . ASN A 1 94 ? 13.246 2.047 -11.880 1.00 89.38 94 ASN A CA 1
ATOM 725 C C . ASN A 1 94 ? 13.270 1.226 -10.580 1.00 89.38 94 ASN A C 1
ATOM 727 O O . ASN A 1 94 ? 12.731 1.658 -9.558 1.00 89.38 94 ASN A O 1
ATOM 731 N N . ARG A 1 95 ? 13.970 0.084 -10.593 1.00 88.44 95 ARG A N 1
ATOM 732 C CA . ARG A 1 95 ? 14.151 -0.800 -9.429 1.00 88.44 95 ARG A CA 1
ATOM 733 C C . ARG A 1 95 ? 14.816 -0.122 -8.229 1.00 88.44 95 ARG A C 1
ATOM 735 O O . ARG A 1 95 ? 14.508 -0.493 -7.102 1.00 88.44 95 ARG A O 1
ATOM 742 N N . ALA A 1 96 ? 15.676 0.876 -8.428 1.00 88.50 96 ALA A N 1
ATOM 743 C CA . ALA A 1 96 ? 16.314 1.604 -7.327 1.00 88.50 96 ALA A CA 1
ATOM 744 C C . ALA A 1 96 ? 15.283 2.296 -6.414 1.00 88.50 96 ALA A C 1
ATOM 746 O O . ALA A 1 96 ? 15.500 2.440 -5.213 1.00 88.50 96 ALA A O 1
ATOM 747 N N . ARG A 1 97 ? 14.107 2.647 -6.956 1.00 89.00 97 ARG A N 1
ATOM 748 C CA . ARG A 1 97 ? 12.994 3.238 -6.198 1.00 89.00 97 ARG A CA 1
ATOM 749 C C . ARG A 1 97 ? 12.120 2.205 -5.485 1.00 89.00 97 ARG A C 1
ATOM 751 O O . ARG A 1 97 ? 11.146 2.594 -4.848 1.00 89.00 97 ARG A O 1
ATOM 758 N N . LEU A 1 98 ? 12.422 0.907 -5.574 1.00 90.06 98 LEU A N 1
ATOM 759 C CA . LEU A 1 98 ? 11.567 -0.159 -5.041 1.00 90.06 98 LEU A CA 1
ATOM 760 C C . LEU A 1 98 ? 11.313 0.016 -3.542 1.00 90.06 98 LEU A C 1
ATOM 762 O O . LEU A 1 98 ? 10.167 0.136 -3.120 1.00 90.06 98 LEU A O 1
ATOM 766 N N . ARG A 1 99 ? 12.380 0.108 -2.743 1.00 88.25 99 ARG A N 1
ATOM 767 C CA . ARG A 1 99 ? 12.278 0.208 -1.282 1.00 88.25 99 ARG A CA 1
ATOM 768 C C . ARG A 1 99 ? 11.560 1.484 -0.836 1.00 88.25 99 ARG A C 1
ATOM 770 O O . ARG A 1 99 ? 10.660 1.414 -0.004 1.00 88.25 99 ARG A O 1
ATOM 777 N N . SER A 1 100 ? 11.913 2.636 -1.408 1.00 86.25 100 SER A N 1
ATOM 778 C CA . SER A 1 100 ? 11.273 3.915 -1.073 1.00 86.25 100 SER A CA 1
ATOM 779 C C . SER A 1 100 ? 9.801 3.952 -1.491 1.00 86.25 100 SER A C 1
ATOM 781 O O . SER A 1 100 ? 8.960 4.402 -0.716 1.00 86.25 100 SER A O 1
ATOM 783 N N . THR A 1 101 ? 9.460 3.395 -2.658 1.00 91.56 101 THR A N 1
ATOM 784 C CA . THR A 1 101 ? 8.067 3.297 -3.126 1.00 91.56 101 THR A CA 1
ATOM 785 C C . THR A 1 101 ? 7.247 2.355 -2.248 1.00 91.56 101 THR A C 1
ATOM 787 O O . THR A 1 101 ? 6.139 2.706 -1.852 1.00 91.56 101 THR A O 1
ATOM 790 N N . MET A 1 102 ? 7.782 1.182 -1.893 1.00 93.69 102 MET A N 1
ATOM 791 C CA . MET A 1 102 ? 7.118 0.254 -0.970 1.00 93.69 102 MET A CA 1
ATOM 792 C C . MET A 1 102 ? 6.856 0.919 0.382 1.00 93.69 102 MET A C 1
ATOM 794 O O . MET A 1 102 ? 5.751 0.816 0.904 1.00 93.69 102 MET A O 1
ATOM 798 N N . ALA A 1 103 ? 7.831 1.659 0.915 1.00 87.94 103 ALA A N 1
ATOM 799 C CA . ALA A 1 103 ? 7.673 2.376 2.173 1.00 87.94 103 ALA A CA 1
ATOM 800 C C . ALA A 1 103 ? 6.597 3.468 2.104 1.00 87.94 103 ALA A C 1
ATOM 802 O O . ALA A 1 103 ? 5.772 3.573 3.010 1.00 87.94 103 ALA A O 1
ATOM 803 N N . ALA A 1 104 ? 6.582 4.264 1.032 1.00 87.56 104 ALA A N 1
ATOM 804 C CA . ALA A 1 104 ? 5.564 5.290 0.821 1.00 87.56 104 ALA A CA 1
ATOM 805 C C . ALA A 1 104 ? 4.160 4.676 0.728 1.00 87.56 104 ALA A C 1
ATOM 807 O O . ALA A 1 104 ? 3.235 5.145 1.388 1.00 87.56 104 ALA A O 1
ATOM 808 N N . ARG A 1 105 ? 4.016 3.579 -0.024 1.00 92.69 105 ARG A N 1
ATOM 809 C CA . ARG A 1 105 ? 2.741 2.867 -0.161 1.00 92.69 105 ARG A CA 1
ATOM 810 C C . ARG A 1 105 ? 2.280 2.269 1.163 1.00 92.69 105 ARG A C 1
ATOM 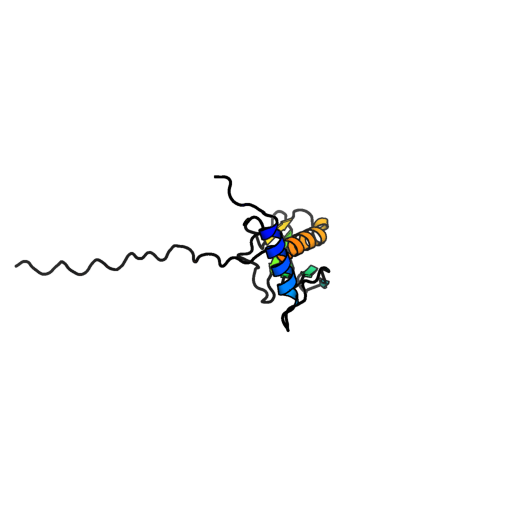812 O O . ARG A 1 105 ? 1.135 2.480 1.533 1.00 92.69 105 ARG A O 1
ATOM 819 N N . LEU A 1 106 ? 3.161 1.602 1.909 1.00 90.19 106 LEU A N 1
ATOM 820 C CA . LEU A 1 106 ? 2.826 1.081 3.238 1.00 90.19 106 LEU A CA 1
ATOM 821 C C . LEU A 1 106 ? 2.297 2.181 4.155 1.00 90.19 106 LEU A C 1
ATOM 823 O O . LEU A 1 106 ? 1.272 1.985 4.791 1.00 90.19 106 LEU A O 1
ATOM 827 N N . ARG A 1 107 ? 2.944 3.351 4.185 1.00 86.62 107 ARG A N 1
ATOM 828 C CA . ARG A 1 107 ? 2.473 4.483 4.997 1.00 86.62 107 ARG A CA 1
ATOM 829 C C . ARG A 1 107 ? 1.130 5.031 4.520 1.00 86.62 107 ARG A C 1
ATOM 831 O O . ARG A 1 107 ? 0.281 5.325 5.355 1.00 86.62 107 ARG A O 1
ATOM 838 N N . ALA A 1 108 ? 0.915 5.120 3.207 1.00 86.56 108 ALA A N 1
ATOM 839 C CA . ALA A 1 108 ? -0.372 5.532 2.650 1.00 86.56 108 ALA A CA 1
ATOM 840 C C . ALA A 1 108 ? -1.502 4.580 3.078 1.00 86.56 108 ALA A C 1
ATOM 842 O O . ALA A 1 108 ? -2.543 5.044 3.531 1.00 86.56 108 ALA A O 1
ATOM 843 N N . PHE A 1 109 ? -1.2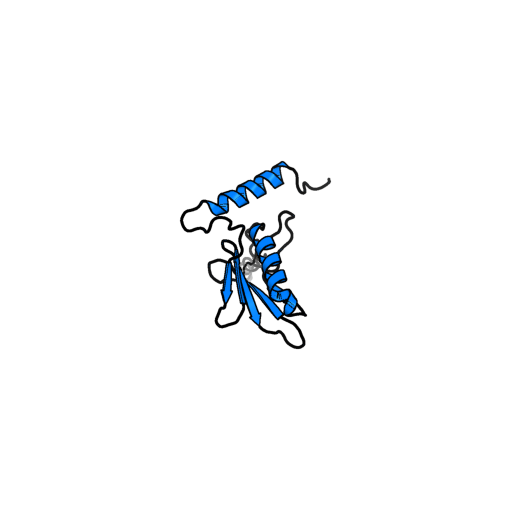73 3.265 3.010 1.00 88.12 109 PHE A N 1
ATOM 844 C CA . PHE A 1 109 ? -2.229 2.250 3.465 1.00 88.12 109 PHE A CA 1
ATOM 845 C C . PHE A 1 109 ? -2.396 2.228 4.989 1.00 88.12 109 PHE A C 1
ATOM 847 O O . PHE A 1 109 ? -3.517 2.139 5.476 1.00 88.12 109 PHE A O 1
ATOM 854 N N . GLY A 1 110 ? -1.313 2.401 5.748 1.00 83.88 110 GLY A N 1
ATOM 855 C CA . GLY A 1 110 ? -1.355 2.491 7.208 1.00 83.88 110 GLY A CA 1
ATOM 856 C C . GLY A 1 110 ? -2.210 3.655 7.719 1.00 83.88 110 GLY A C 1
ATOM 857 O O . GLY A 1 110 ? -2.799 3.547 8.788 1.00 83.88 110 GLY A O 1
ATOM 858 N N . GLY A 1 111 ? -2.312 4.744 6.951 1.00 79.50 111 GLY A N 1
ATOM 859 C CA . GLY A 1 111 ? -3.209 5.870 7.224 1.00 79.50 111 GLY A CA 1
ATOM 860 C C . GLY A 1 111 ? -4.560 5.803 6.504 1.00 79.50 111 GLY A C 1
ATOM 861 O O . GLY A 1 111 ? -5.350 6.736 6.631 1.00 79.50 111 GLY A O 1
ATOM 862 N N . ALA A 1 112 ? -4.836 4.756 5.726 1.00 83.88 112 ALA A N 1
ATOM 863 C CA . ALA A 1 112 ? -6.059 4.635 4.942 1.00 83.88 112 ALA A CA 1
ATOM 864 C C . ALA A 1 112 ? -7.215 4.060 5.765 1.00 83.88 112 ALA A C 1
ATOM 866 O O . ALA A 1 112 ? -7.020 3.397 6.783 1.00 83.88 112 ALA A O 1
ATOM 867 N N . THR A 1 113 ? -8.439 4.268 5.296 1.00 80.19 113 THR A N 1
ATOM 868 C CA . THR A 1 113 ? -9.636 3.649 5.871 1.00 80.19 113 THR A CA 1
ATOM 869 C C . THR A 1 113 ? -10.236 2.694 4.859 1.00 80.19 113 THR A C 1
ATOM 871 O O . THR A 1 113 ? -10.371 3.028 3.684 1.00 80.19 113 THR A O 1
ATOM 874 N N . ARG A 1 114 ? -10.595 1.489 5.306 1.00 81.12 114 ARG A N 1
ATOM 875 C CA . ARG A 1 114 ? -11.353 0.553 4.482 1.00 81.12 114 ARG A CA 1
ATOM 876 C C . ARG A 1 114 ? -12.805 1.003 4.466 1.00 81.12 114 ARG A C 1
ATOM 878 O O . ARG A 1 114 ? -13.465 0.970 5.501 1.00 81.12 114 ARG A O 1
ATOM 885 N N . LEU A 1 115 ? -13.292 1.432 3.310 1.00 76.56 115 LEU A N 1
ATOM 886 C CA . LEU A 1 115 ? -14.724 1.606 3.114 1.00 76.56 115 LEU A CA 1
ATOM 887 C C . LEU A 1 115 ? -15.273 0.274 2.615 1.00 76.56 115 LEU A C 1
ATOM 889 O O . LEU A 1 115 ? -14.675 -0.358 1.742 1.00 76.56 115 LEU A O 1
ATOM 893 N N . ALA A 1 116 ? -16.393 -0.176 3.182 1.00 59.12 116 ALA A N 1
ATOM 894 C CA . ALA A 1 116 ? -17.166 -1.246 2.572 1.00 59.12 116 ALA A CA 1
ATOM 895 C C . ALA A 1 116 ? -17.553 -0.757 1.172 1.00 59.12 116 ALA A C 1
ATOM 897 O O . ALA A 1 116 ? -18.403 0.118 1.027 1.00 59.12 116 ALA A O 1
ATOM 898 N N . TRP A 1 117 ? -16.845 -1.233 0.148 1.00 50.91 117 TRP A N 1
ATOM 899 C CA . TRP A 1 117 ? -17.177 -0.904 -1.229 1.00 50.91 117 TRP A CA 1
ATOM 900 C C . TRP A 1 117 ? -18.624 -1.351 -1.468 1.00 50.91 117 TRP A C 1
ATOM 902 O O . TRP A 1 117 ? -18.936 -2.506 -1.151 1.00 50.91 117 TRP A O 1
ATOM 912 N N . PRO A 1 118 ? -19.525 -0.486 -1.972 1.00 43.50 118 PRO A N 1
ATOM 913 C CA . PRO A 1 118 ? -20.870 -0.924 -2.288 1.00 43.50 118 PRO A CA 1
ATOM 914 C C . PRO A 1 118 ? -20.759 -2.038 -3.328 1.00 43.50 118 PRO A C 1
ATOM 916 O O . PRO A 1 118 ? -20.043 -1.911 -4.323 1.00 43.50 118 PRO A O 1
ATOM 919 N N . ARG A 1 119 ? -21.443 -3.155 -3.057 1.00 37.06 119 ARG A N 1
ATOM 920 C CA . ARG A 1 119 ? -21.704 -4.239 -4.012 1.00 37.06 119 ARG A CA 1
ATOM 921 C C . ARG A 1 119 ? -21.911 -3.622 -5.404 1.00 37.06 119 ARG A C 1
ATOM 923 O O . ARG A 1 119 ? -22.682 -2.664 -5.482 1.00 37.06 119 ARG A O 1
ATOM 930 N N . PRO A 1 120 ? -21.247 -4.101 -6.475 1.00 40.00 120 PRO A N 1
ATOM 931 C CA . PRO A 1 120 ? -21.501 -3.560 -7.803 1.00 40.00 120 PRO A CA 1
ATOM 932 C C . PRO A 1 120 ? -23.010 -3.606 -8.048 1.00 40.00 120 PRO A C 1
ATOM 934 O O . PRO A 1 120 ? -23.632 -4.663 -7.911 1.00 40.00 120 PRO A O 1
ATOM 937 N N . ALA A 1 121 ? -23.596 -2.440 -8.322 1.00 43.47 121 ALA A N 1
ATOM 938 C CA . ALA A 1 121 ? -24.986 -2.304 -8.713 1.00 43.47 121 ALA A CA 1
ATOM 939 C C . ALA A 1 121 ? -25.137 -2.941 -10.098 1.00 43.47 121 ALA A C 1
ATOM 941 O O . ALA A 1 121 ? -25.030 -2.270 -11.110 1.00 43.47 121 ALA A O 1
ATOM 942 N N . ASN A 1 122 ? -25.254 -4.264 -10.119 1.00 46.34 122 ASN A N 1
ATOM 943 C CA . ASN A 1 122 ? -25.708 -5.069 -11.243 1.00 46.34 122 ASN A CA 1
ATOM 944 C C . ASN A 1 122 ? -26.189 -6.410 -10.685 1.00 46.34 122 ASN A C 1
ATOM 946 O O . ASN A 1 122 ? -25.607 -7.473 -10.873 1.00 46.34 122 ASN A O 1
ATOM 950 N N . THR A 1 123 ? -27.278 -6.345 -9.930 1.00 42.56 123 THR A N 1
ATOM 951 C CA . THR A 1 123 ? -28.270 -7.413 -9.972 1.00 42.56 123 THR A CA 1
ATOM 952 C C . THR A 1 123 ? -29.465 -6.770 -10.640 1.00 42.56 123 THR A C 1
ATOM 954 O O . THR A 1 123 ? -30.233 -6.061 -9.997 1.00 42.56 123 THR A O 1
ATOM 957 N N . SER A 1 124 ? -29.532 -6.923 -11.960 1.00 42.91 124 SER A N 1
ATOM 958 C CA . SER A 1 124 ? -30.731 -6.665 -12.737 1.00 42.91 124 SER A CA 1
ATOM 959 C C . SER A 1 124 ? -31.879 -7.416 -12.075 1.00 42.91 124 SER A C 1
ATOM 961 O O . SER A 1 124 ? -32.007 -8.632 -12.199 1.00 42.91 124 SER A O 1
ATOM 963 N N . ILE A 1 125 ? -32.714 -6.682 -11.345 1.00 48.38 125 ILE A N 1
ATOM 964 C CA . ILE A 1 125 ? -34.086 -7.092 -11.082 1.00 48.38 125 ILE A CA 1
ATOM 965 C C . ILE A 1 125 ? -34.810 -6.889 -12.416 1.00 48.38 125 ILE A C 1
ATOM 967 O O . ILE A 1 125 ? -35.500 -5.904 -12.618 1.00 48.38 125 ILE A O 1
ATOM 971 N N . GLN A 1 126 ? -34.559 -7.786 -13.366 1.00 47.44 126 GLN A N 1
ATOM 972 C CA . GLN A 1 126 ? -35.327 -7.915 -14.596 1.00 47.44 126 GLN A CA 1
ATOM 973 C C . GLN A 1 126 ? -35.595 -9.410 -14.747 1.00 47.44 126 GLN A C 1
ATOM 975 O O . GLN A 1 126 ? -34.697 -10.184 -15.067 1.00 47.44 126 GLN A O 1
ATOM 980 N N . GLY A 1 127 ? -36.805 -9.817 -14.377 1.00 42.09 127 GLY A N 1
ATOM 981 C CA . GLY A 1 127 ? -37.212 -11.222 -14.342 1.00 42.09 127 GLY A CA 1
ATOM 982 C C . GLY A 1 127 ? -38.307 -11.511 -13.319 1.00 42.09 127 GLY A C 1
ATOM 983 O O . GLY A 1 127 ? -38.287 -12.546 -12.662 1.00 42.09 127 GLY A O 1
ATOM 984 N N . ARG A 1 128 ? -39.233 -10.574 -13.114 1.00 45.69 128 ARG A N 1
ATOM 985 C CA . ARG A 1 128 ? -40.509 -10.842 -12.445 1.00 45.69 128 ARG A CA 1
ATOM 986 C C . ARG A 1 128 ? -41.547 -9.920 -13.066 1.00 45.69 128 ARG A C 1
ATOM 988 O O . ARG A 1 128 ? -41.839 -8.875 -12.510 1.00 45.69 128 ARG A O 1
ATOM 995 N N . ASN A 1 129 ? -41.924 -10.249 -14.296 1.00 50.88 129 ASN A N 1
ATOM 996 C CA . ASN A 1 129 ? -43.130 -9.838 -15.015 1.00 50.88 129 ASN A CA 1
ATOM 997 C C . ASN A 1 129 ? -42.966 -10.409 -16.421 1.00 50.88 129 ASN A C 1
ATOM 999 O O . ASN A 1 129 ? -42.227 -9.826 -17.198 1.00 50.88 129 ASN A O 1
ATOM 1003 N N . ASP A 1 130 ? -43.494 -11.616 -16.640 1.00 51.31 130 ASP A N 1
ATOM 1004 C CA . ASP A 1 130 ? -43.948 -12.154 -17.937 1.00 51.31 130 ASP A CA 1
ATOM 1005 C C . ASP A 1 130 ? -44.337 -13.627 -17.736 1.00 51.31 130 ASP A C 1
ATOM 1007 O O . ASP A 1 130 ? -43.569 -14.555 -17.975 1.00 51.31 130 ASP A O 1
ATOM 1011 N N . SER A 1 131 ? -45.519 -13.849 -17.160 1.00 48.41 131 SER A N 1
ATOM 1012 C CA . SER A 1 131 ? -46.276 -15.115 -17.263 1.00 48.41 131 SER A CA 1
ATOM 1013 C C . SER A 1 131 ? -47.671 -14.958 -16.652 1.00 48.41 131 SER A C 1
ATOM 1015 O O . SER A 1 131 ? -48.137 -15.787 -15.876 1.00 48.41 131 SER A O 1
ATOM 1017 N N . MET A 1 132 ? -48.353 -13.862 -16.988 1.00 51.06 132 MET A N 1
ATOM 1018 C CA . MET A 1 132 ? -49.758 -13.687 -16.633 1.00 51.06 132 MET A CA 1
ATOM 1019 C C . MET A 1 132 ? -50.482 -12.880 -17.710 1.00 51.06 132 MET A C 1
ATOM 1021 O O . MET A 1 132 ? -51.043 -11.841 -17.414 1.00 51.06 132 MET A O 1
ATOM 1025 N N . ASP A 1 133 ? -50.410 -13.331 -18.966 1.00 50.75 133 ASP A N 1
ATOM 1026 C CA . ASP A 1 133 ? -51.446 -13.045 -19.970 1.00 50.75 133 ASP A CA 1
ATOM 1027 C C . ASP A 1 133 ? -51.190 -13.828 -21.266 1.00 50.75 133 ASP A C 1
ATOM 1029 O O . ASP A 1 133 ? -50.515 -13.351 -22.170 1.00 50.75 133 ASP A O 1
ATOM 1033 N N . ALA A 1 134 ? -51.690 -15.065 -21.348 1.00 51.28 134 ALA A N 1
ATOM 1034 C CA . ALA A 1 134 ? -51.932 -15.751 -22.626 1.00 51.28 134 ALA A CA 1
ATOM 1035 C C . ALA A 1 134 ? -52.700 -17.068 -22.422 1.00 51.28 134 ALA A C 1
ATOM 1037 O O . ALA A 1 134 ? -52.180 -18.145 -22.703 1.00 51.28 134 ALA A O 1
ATOM 1038 N N . SER A 1 135 ? -53.930 -17.016 -21.900 1.00 49.22 135 SER A N 1
ATOM 1039 C CA . SER A 1 135 ? -54.957 -18.048 -22.178 1.00 49.22 135 SER A CA 1
ATOM 1040 C C . SER A 1 135 ? -56.340 -17.613 -21.681 1.00 49.22 135 SER A C 1
ATOM 1042 O O . SER A 1 135 ? -56.984 -18.249 -20.851 1.00 49.22 135 SER A O 1
ATOM 1044 N N . ARG A 1 136 ? -56.826 -16.493 -22.221 1.00 47.69 136 ARG A N 1
ATOM 1045 C CA . ARG A 1 136 ? -58.259 -16.181 -22.263 1.00 47.69 136 ARG A CA 1
ATOM 1046 C C . ARG A 1 136 ? -58.593 -15.558 -23.614 1.00 47.69 136 ARG A C 1
ATOM 1048 O O . ARG A 1 136 ? -58.683 -14.345 -23.735 1.00 47.69 136 ARG A O 1
ATOM 1055 N N . ALA A 1 137 ? -58.766 -16.402 -24.627 1.00 46.94 137 ALA A N 1
ATOM 1056 C CA . ALA A 1 137 ? -59.632 -16.110 -25.764 1.00 46.94 137 ALA A CA 1
ATOM 1057 C C . ALA A 1 137 ? -59.854 -17.374 -26.608 1.00 46.94 137 ALA A C 1
ATOM 1059 O O . ALA A 1 137 ? -58.957 -17.775 -27.342 1.00 46.94 137 ALA A O 1
ATOM 1060 N N . ARG A 1 138 ? -61.107 -17.844 -26.550 1.00 44.66 138 ARG A N 1
ATOM 1061 C CA . ARG A 1 138 ? -61.831 -18.713 -27.495 1.00 44.66 138 ARG A CA 1
ATOM 1062 C C . ARG A 1 138 ? -61.624 -20.216 -27.363 1.00 44.66 138 ARG A C 1
ATOM 1064 O O . ARG A 1 138 ? -60.519 -20.709 -27.650 1.00 44.66 138 ARG A O 1
#

Radius of gyration: 22.24 Å; chains: 1; bounding box: 78×43×49 Å

pLDDT: mean 73.69, std 18.19, range [37.06, 95.81]

Sequence (138 aa):
MERTRNTALQQRTHFRIWLDRGFLAGQTVGAGHIRWGKAVNGLTGRLGEFTARYAGKLPPRGHRIVIETADGKPAAGFVTARGEPLAWETVIANRARLRSTMAARLRAFGGATRLAWPRPANTSIQGRNDSMDASRAR

Foldseek 3Di:
DPDDFDDPVLVVVLVVVLQVQQPDPPWHRQPPDWDWDADPQGTWIDGTQKIWDFPQADPPAWTKIAIAGVVRHGPAQWAASRRHGDDRMDIDRDPVCVVVVSVVSNVRRSSIDRDPDPDPPPPPPPPPDDDPDDPPDD

Secondary structure (DSSP, 8-state):
-------HHHHHHHHHHHHHTTSSTTS----SSPEEEEETTEEEEEETTEEEEEEEEPSSS-EEEEEE-TTSSB-TTEE-TTSPBPPSEEEES-GGGHHHHHHHHHHHHHT-EE------S------SS-SS-S----